Protein AF-A0A3C1KPS7-F1 (afdb_monomer_lite)

InterPro domains:
  IPR002646 Poly A polymerase, head domain [PF01743] (18-58)
  IPR043519 Nucleotidyltransferase superfamily [G3DSA:3.30.460.10] (2-55)
  IPR043519 Nucleotidyltransferase superfamily [SSF81301] (8-56)
  IPR050264 Bacterial CCA-adding enzyme type 3 subfamily [PTHR46173] (19-74)

pLDDT: mean 86.16, std 17.9, range [38.66, 98.56]

Secondary structure (DSSP, 8-state):
-PPPBPTT--B--------HHHHHTTSSBGGGGEEEETTTTEEEESSSHHHHHHHT---BSS-HHHHHHH-TT-

Radius of gyration: 16.31 Å; chains: 1; bounding box: 47×25×34 Å

Foldseek 3Di:
DDFDADPVRDGPDPPPDDDLLVVLLVDFWQLVSWDADPVVRDIDRNQCNVVCVVVVHTDTRDDPVVVCVVPVVD

Structure (mmCIF, N/CA/C/O backbone):
data_AF-A0A3C1KPS7-F1
#
_entry.id   AF-A0A3C1KPS7-F1
#
loop_
_atom_site.group_PDB
_atom_site.id
_atom_site.type_symbol
_atom_site.label_atom_id
_atom_site.label_alt_id
_atom_site.label_comp_id
_atom_site.label_asym_id
_atom_site.label_entity_id
_atom_site.label_seq_id
_atom_site.pdbx_PDB_ins_code
_atom_site.Cartn_x
_atom_site.Cartn_y
_atom_site.Cartn_z
_atom_site.occupancy
_atom_site.B_iso_or_equiv
_atom_site.auth_seq_id
_atom_site.auth_comp_id
_atom_site.auth_asym_id
_atom_site.auth_atom_id
_atom_site.pdbx_PDB_model_num
ATOM 1 N N . GLY A 1 1 ? 29.433 2.415 -6.335 1.00 38.66 1 GLY A N 1
ATOM 2 C CA . GLY A 1 1 ? 30.481 2.663 -5.320 1.00 38.66 1 GLY A CA 1
ATOM 3 C C . GLY A 1 1 ? 30.490 1.511 -4.333 1.00 38.66 1 GLY A C 1
ATOM 4 O O . GLY A 1 1 ? 29.494 0.796 -4.302 1.00 38.66 1 GLY A O 1
ATOM 5 N N . PRO A 1 2 ? 31.584 1.256 -3.598 1.00 46.84 2 PRO A N 1
ATOM 6 C CA . PRO A 1 2 ? 31.679 0.074 -2.751 1.00 46.84 2 PRO A CA 1
ATOM 7 C C . PRO A 1 2 ? 30.743 0.220 -1.543 1.00 46.84 2 PRO A C 1
ATOM 9 O O . PRO A 1 2 ? 30.721 1.253 -0.883 1.00 46.84 2 PRO A O 1
ATOM 12 N N . SER A 1 3 ? 29.952 -0.817 -1.278 1.00 50.53 3 SER A N 1
ATOM 13 C CA . SER A 1 3 ? 29.062 -0.913 -0.121 1.00 50.53 3 SER A CA 1
ATOM 14 C C . SER A 1 3 ? 29.877 -0.966 1.173 1.00 50.53 3 SER A C 1
ATOM 16 O O . SER A 1 3 ? 30.684 -1.884 1.346 1.00 50.53 3 SER A O 1
ATOM 18 N N . HIS A 1 4 ? 29.652 -0.031 2.094 1.00 52.38 4 HIS A N 1
ATOM 19 C CA . HIS A 1 4 ? 30.228 -0.092 3.436 1.00 52.38 4 HIS A CA 1
ATOM 20 C C . HIS A 1 4 ? 29.485 -1.161 4.262 1.00 52.38 4 HIS A C 1
ATOM 22 O O . HIS A 1 4 ? 28.261 -1.148 4.370 1.00 52.38 4 HIS A O 1
ATOM 28 N N . ARG A 1 5 ? 30.220 -2.132 4.812 1.00 51.69 5 ARG A N 1
ATOM 29 C CA . ARG A 1 5 ? 29.702 -3.105 5.790 1.00 51.69 5 ARG A CA 1
ATOM 30 C C . ARG A 1 5 ? 29.974 -2.575 7.193 1.00 51.69 5 ARG A C 1
ATOM 32 O O . ARG A 1 5 ? 31.090 -2.125 7.446 1.00 51.69 5 ARG A O 1
ATOM 39 N N . SER A 1 6 ? 28.996 -2.647 8.096 1.00 57.78 6 SER A N 1
ATOM 40 C CA . SER A 1 6 ? 29.276 -2.455 9.525 1.00 57.78 6 SER A CA 1
ATOM 41 C C . SER A 1 6 ? 30.041 -3.662 10.088 1.00 57.78 6 SER A C 1
ATOM 43 O O . SER A 1 6 ? 30.013 -4.750 9.504 1.00 57.78 6 SER A O 1
ATOM 45 N N . GLU A 1 7 ? 30.696 -3.500 11.242 1.00 56.31 7 GLU A N 1
ATOM 46 C CA . GLU A 1 7 ? 31.406 -4.586 11.946 1.00 56.31 7 GLU A CA 1
ATOM 47 C C . GLU A 1 7 ? 30.497 -5.779 12.312 1.00 56.31 7 GLU A C 1
ATOM 49 O O . GLU A 1 7 ? 30.995 -6.869 12.575 1.00 56.31 7 GLU A O 1
ATOM 54 N N . GLN A 1 8 ? 29.166 -5.620 12.253 1.00 60.00 8 GLN A N 1
ATOM 55 C CA . GLN A 1 8 ? 28.188 -6.699 12.459 1.00 60.00 8 GLN A CA 1
ATOM 56 C C . GLN A 1 8 ? 27.651 -7.327 11.159 1.00 60.00 8 GLN A C 1
ATOM 58 O O . GLN A 1 8 ? 26.648 -8.037 11.182 1.00 60.00 8 GLN A O 1
ATOM 63 N N . GLY A 1 9 ? 28.280 -7.083 10.007 1.00 56.47 9 GLY A N 1
ATOM 64 C CA . GLY A 1 9 ? 27.889 -7.720 8.744 1.00 56.47 9 GLY A CA 1
ATOM 65 C C . GLY A 1 9 ? 26.579 -7.202 8.143 1.00 56.47 9 GLY A C 1
ATOM 66 O O . GLY A 1 9 ? 26.119 -7.755 7.142 1.00 56.47 9 GLY A O 1
ATOM 67 N N . LEU A 1 10 ? 26.000 -6.123 8.686 1.00 57.25 10 LEU A N 1
ATOM 68 C CA . LEU A 1 10 ? 24.900 -5.436 8.022 1.00 57.25 10 LEU A CA 1
ATOM 69 C C . LEU A 1 10 ? 25.434 -4.721 6.780 1.00 57.25 10 LEU A C 1
ATOM 71 O O . LEU A 1 10 ? 26.349 -3.894 6.839 1.00 57.25 10 LEU A O 1
ATOM 75 N N . LEU A 1 11 ? 24.837 -5.055 5.637 1.00 56.78 11 LEU A N 1
ATOM 76 C CA . LEU A 1 11 ? 24.936 -4.244 4.436 1.00 56.78 11 LEU A CA 1
ATOM 77 C C . LEU A 1 11 ? 24.255 -2.909 4.740 1.00 56.78 11 LEU A C 1
ATOM 79 O O . LEU A 1 11 ? 23.033 -2.865 4.878 1.00 56.78 11 LEU A O 1
ATOM 83 N N . LEU A 1 12 ? 25.030 -1.825 4.802 1.00 52.78 12 LEU A N 1
ATOM 84 C CA . LEU A 1 12 ? 24.496 -0.472 4.673 1.00 52.78 12 LEU A CA 1
ATOM 85 C C . LEU A 1 12 ? 24.091 -0.300 3.201 1.00 52.7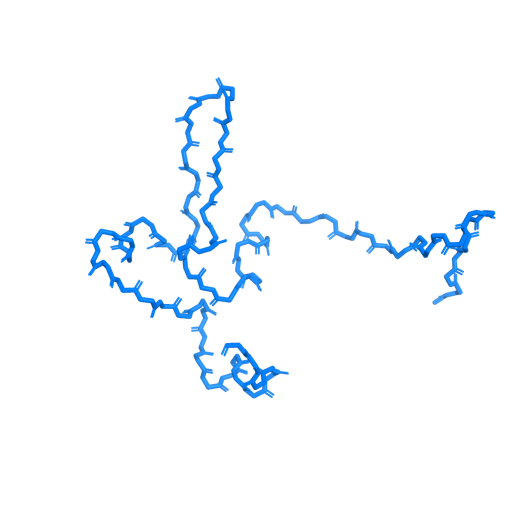8 12 LEU A C 1
ATOM 87 O O . LEU A 1 12 ? 24.798 0.322 2.414 1.00 52.78 12 LEU A O 1
ATOM 91 N N . ARG A 1 13 ? 23.021 -0.982 2.773 1.00 56.75 13 ARG A N 1
ATOM 92 C CA . ARG A 1 13 ? 22.367 -0.639 1.512 1.00 56.75 13 ARG A CA 1
ATOM 93 C C . ARG A 1 13 ? 21.711 0.713 1.729 1.00 56.75 13 ARG A C 1
ATOM 95 O O . ARG A 1 13 ? 21.044 0.911 2.742 1.00 56.75 13 ARG A O 1
ATOM 102 N N . ASP A 1 14 ? 21.936 1.614 0.785 1.00 50.12 14 ASP A N 1
ATOM 103 C CA . ASP A 1 14 ? 21.291 2.915 0.712 1.00 50.12 14 ASP A CA 1
ATOM 104 C C . ASP A 1 14 ? 19.771 2.712 0.716 1.00 50.12 14 ASP A C 1
ATOM 106 O O . ASP A 1 14 ? 19.156 2.446 -0.317 1.00 50.12 14 ASP A O 1
ATOM 110 N N . ASN A 1 15 ? 19.154 2.773 1.895 1.00 53.22 15 ASN A N 1
ATOM 111 C CA . ASN A 1 15 ? 17.709 2.840 2.008 1.00 53.22 15 ASN A CA 1
ATOM 112 C C . ASN A 1 15 ? 17.309 4.229 1.513 1.00 53.22 15 ASN A C 1
ATOM 114 O O . ASN A 1 15 ? 17.266 5.188 2.281 1.00 53.22 15 ASN A O 1
ATOM 118 N N . VAL A 1 16 ? 17.071 4.355 0.209 1.00 57.50 16 VAL A N 1
ATOM 119 C CA . VAL A 1 16 ? 16.401 5.529 -0.345 1.00 57.50 16 VAL A CA 1
ATOM 120 C C . VAL A 1 16 ? 14.958 5.456 0.143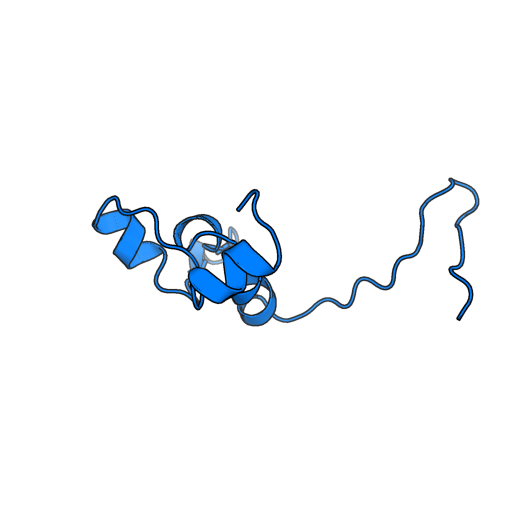 1.00 57.50 16 VAL A C 1
ATOM 122 O O . VAL A 1 16 ? 14.128 4.731 -0.408 1.00 57.50 16 VAL A O 1
ATOM 125 N N . PHE A 1 17 ? 14.694 6.131 1.258 1.00 67.38 17 PHE A N 1
ATOM 126 C CA . PHE A 1 17 ? 13.353 6.280 1.798 1.00 67.38 17 PHE A CA 1
ATOM 127 C C . PHE A 1 17 ? 12.600 7.289 0.929 1.00 67.38 17 PHE A C 1
ATOM 129 O O . PHE A 1 17 ? 13.055 8.418 0.752 1.00 67.38 17 PHE A O 1
ATOM 136 N N . GLY A 1 18 ? 11.486 6.838 0.360 1.00 80.81 18 GLY A N 1
ATOM 137 C CA . GLY A 1 18 ? 10.540 7.669 -0.376 1.00 80.81 18 GLY A CA 1
ATOM 138 C C . GLY A 1 18 ? 9.356 8.090 0.492 1.00 80.81 18 GLY A C 1
ATOM 139 O O . GLY A 1 18 ? 9.296 7.760 1.681 1.00 80.81 18 GLY A O 1
ATOM 140 N N . THR A 1 19 ? 8.396 8.793 -0.099 1.00 92.81 19 THR A N 1
ATOM 141 C CA . THR A 1 19 ? 7.102 9.072 0.544 1.00 92.81 19 THR A CA 1
ATOM 142 C C . THR A 1 19 ? 6.274 7.787 0.715 1.00 92.81 19 THR A C 1
ATOM 144 O O . THR A 1 19 ? 6.570 6.750 0.116 1.00 92.81 19 THR A O 1
ATOM 147 N N . LEU A 1 20 ? 5.205 7.843 1.522 1.00 92.62 20 LEU A N 1
ATOM 148 C CA . LEU A 1 20 ? 4.242 6.736 1.635 1.00 92.62 20 LEU A CA 1
ATOM 149 C C . LEU A 1 20 ? 3.629 6.372 0.277 1.00 92.62 20 LEU A C 1
ATOM 151 O O . LEU A 1 20 ? 3.483 5.195 -0.032 1.00 92.62 20 LEU A O 1
ATOM 155 N N . GLU A 1 21 ? 3.338 7.373 -0.552 1.00 95.19 21 GLU A N 1
ATOM 156 C CA . GLU A 1 21 ? 2.828 7.184 -1.910 1.00 95.19 21 GLU A CA 1
ATOM 157 C C . GLU A 1 21 ? 3.839 6.443 -2.799 1.00 95.19 21 GLU A C 1
ATOM 159 O O . GLU A 1 21 ? 3.479 5.491 -3.490 1.00 95.19 21 GLU A O 1
ATOM 164 N N . GLU A 1 22 ? 5.122 6.811 -2.726 1.00 94.94 22 GLU A N 1
ATOM 165 C CA . GLU A 1 22 ? 6.190 6.132 -3.467 1.00 94.94 22 GLU A CA 1
ATOM 166 C C . GLU A 1 22 ? 6.405 4.684 -2.996 1.00 94.94 22 GLU A C 1
ATOM 168 O O . GLU A 1 22 ? 6.771 3.825 -3.799 1.00 94.94 22 GLU A O 1
ATOM 173 N N . ASP A 1 23 ? 6.212 4.370 -1.710 1.00 94.69 23 ASP A N 1
ATOM 174 C CA . ASP A 1 23 ? 6.171 2.975 -1.236 1.00 94.69 23 ASP A CA 1
ATOM 175 C C . ASP A 1 23 ? 4.924 2.242 -1.748 1.00 94.69 23 ASP A C 1
ATOM 177 O O . ASP A 1 23 ? 5.043 1.125 -2.256 1.00 94.69 23 ASP A O 1
ATOM 181 N N . ALA A 1 24 ? 3.752 2.882 -1.692 1.00 96.00 24 ALA A N 1
ATOM 182 C CA . ALA A 1 24 ? 2.475 2.285 -2.070 1.00 96.00 24 ALA A CA 1
ATOM 183 C C . ALA A 1 24 ? 2.490 1.769 -3.513 1.00 96.00 24 ALA A C 1
ATOM 185 O O . ALA A 1 24 ? 2.141 0.616 -3.760 1.00 96.00 24 ALA A O 1
ATOM 186 N N . VAL A 1 25 ? 2.979 2.575 -4.464 1.00 95.12 25 VAL A N 1
ATOM 187 C CA . VAL A 1 25 ? 3.038 2.193 -5.889 1.00 95.12 25 VAL A CA 1
ATOM 188 C C . VAL A 1 25 ? 3.982 1.014 -6.169 1.00 95.12 25 VAL A C 1
ATOM 190 O O . VAL A 1 25 ? 3.830 0.317 -7.176 1.00 95.12 25 VAL A O 1
ATOM 193 N N . ARG A 1 26 ? 4.947 0.752 -5.276 1.00 93.12 26 ARG A N 1
ATOM 194 C CA . ARG A 1 26 ? 5.905 -0.360 -5.395 1.00 93.12 26 ARG A CA 1
ATOM 195 C C . ARG A 1 26 ? 5.377 -1.681 -4.828 1.00 93.12 26 ARG A C 1
ATOM 197 O O . ARG A 1 26 ? 5.920 -2.726 -5.182 1.00 93.12 26 ARG A O 1
ATOM 204 N N . ARG A 1 27 ? 4.329 -1.666 -3.996 1.00 95.56 27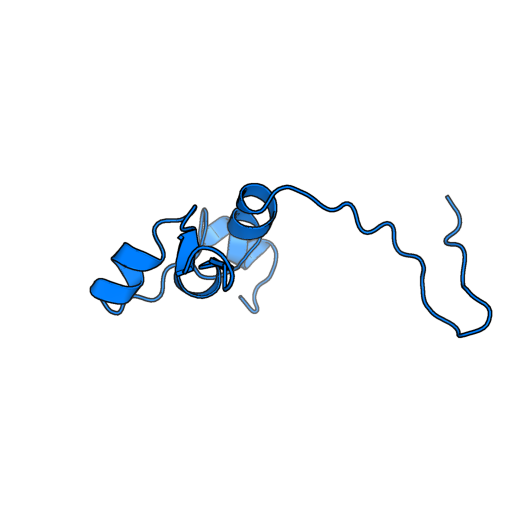 ARG A N 1
ATOM 205 C CA . ARG A 1 27 ? 3.662 -2.877 -3.476 1.00 95.56 27 ARG A CA 1
ATOM 206 C C . ARG A 1 27 ? 2.942 -3.631 -4.586 1.00 95.56 27 ARG A C 1
ATOM 208 O O . ARG A 1 27 ? 2.658 -3.062 -5.635 1.00 95.56 27 ARG A O 1
ATOM 215 N N . ASP A 1 28 ? 2.657 -4.909 -4.362 1.00 96.25 28 ASP A N 1
ATOM 216 C CA . ASP A 1 28 ? 2.079 -5.778 -5.395 1.00 96.25 28 ASP A CA 1
ATOM 217 C C . ASP A 1 28 ? 0.559 -5.673 -5.483 1.00 96.25 28 ASP A C 1
ATOM 219 O O . ASP A 1 28 ? 0.023 -5.558 -6.581 1.00 96.25 28 ASP A O 1
ATOM 223 N N . LEU A 1 29 ? -0.128 -5.654 -4.336 1.00 97.44 29 LEU A N 1
ATOM 224 C CA . LEU A 1 29 ? -1.589 -5.682 -4.250 1.00 97.44 29 LEU A CA 1
ATOM 225 C C . LEU A 1 29 ? -2.136 -4.420 -3.583 1.00 97.44 29 LEU A C 1
ATOM 227 O O . LEU A 1 29 ? -1.586 -3.983 -2.571 1.00 97.44 29 LEU A O 1
ATOM 231 N N . THR A 1 30 ? -3.253 -3.889 -4.090 1.00 98.38 30 THR A N 1
ATOM 232 C CA . THR A 1 30 ? -3.877 -2.641 -3.600 1.00 98.38 30 THR A CA 1
ATOM 233 C C . THR A 1 30 ? -4.201 -2.705 -2.107 1.00 98.38 30 THR A C 1
ATOM 235 O O . THR A 1 30 ? -3.864 -1.798 -1.349 1.00 98.38 30 THR A O 1
ATOM 238 N N . VAL A 1 31 ? -4.755 -3.827 -1.642 1.00 98.12 31 VAL A N 1
ATOM 239 C CA . VAL A 1 31 ? -5.078 -4.059 -0.222 1.00 98.12 31 VAL A CA 1
ATOM 240 C C . VAL A 1 31 ? -3.845 -4.150 0.688 1.00 98.12 31 VAL A C 1
ATOM 242 O O . VAL A 1 31 ? -3.941 -3.858 1.877 1.00 98.12 31 VAL A O 1
ATOM 245 N N . ASN A 1 32 ? -2.677 -4.507 0.141 1.00 97.31 32 ASN A N 1
ATOM 246 C CA . ASN A 1 32 ? -1.415 -4.595 0.887 1.00 97.31 32 ASN A CA 1
ATOM 247 C C . ASN A 1 32 ? -0.666 -3.252 0.954 1.00 97.31 32 ASN A C 1
ATOM 249 O O . ASN A 1 32 ? 0.417 -3.187 1.541 1.00 97.31 32 ASN A O 1
ATOM 253 N N . ALA A 1 33 ? -1.223 -2.203 0.345 1.00 97.81 33 ALA A N 1
ATOM 254 C CA . ALA A 1 33 ? -0.676 -0.850 0.297 1.00 97.81 33 ALA A CA 1
ATOM 255 C C . ALA A 1 33 ? -1.526 0.156 1.097 1.00 97.81 33 ALA A C 1
ATOM 257 O O . ALA A 1 33 ? -1.496 1.356 0.830 1.00 97.81 33 ALA A O 1
ATOM 258 N N . LEU A 1 34 ? -2.297 -0.336 2.071 1.00 98.12 34 LEU A N 1
ATOM 259 C CA . LEU A 1 34 ? -2.979 0.490 3.063 1.00 98.12 34 LEU A CA 1
ATOM 260 C C . LEU A 1 34 ? -2.043 0.763 4.240 1.00 98.12 34 LEU A C 1
ATOM 262 O O . LEU A 1 34 ? -1.472 -0.166 4.817 1.00 98.12 34 LEU A O 1
ATOM 266 N N . TYR A 1 35 ? -1.922 2.032 4.622 1.00 97.56 35 TYR A N 1
ATOM 267 C CA . TYR A 1 35 ? -1.099 2.459 5.753 1.00 97.56 35 TYR A CA 1
ATOM 268 C C . TYR A 1 35 ? -1.992 3.017 6.848 1.00 97.56 35 TYR A C 1
ATOM 270 O O . TYR A 1 35 ? -2.931 3.754 6.568 1.00 97.56 35 TYR A O 1
ATOM 278 N N . TYR A 1 36 ? -1.691 2.678 8.095 1.00 97.00 36 TYR A N 1
ATOM 279 C CA . TYR A 1 36 ? -2.447 3.131 9.255 1.00 97.00 36 TYR A CA 1
ATOM 280 C C . TYR A 1 36 ? -1.542 3.935 10.182 1.00 97.00 36 TYR A C 1
ATOM 282 O O . TYR A 1 36 ? -0.470 3.457 10.560 1.00 97.00 36 TYR A O 1
ATOM 290 N N . ASP A 1 37 ? -1.985 5.130 10.566 1.00 97.19 37 ASP A N 1
ATOM 291 C CA . ASP A 1 37 ? -1.330 5.927 11.597 1.00 97.19 37 ASP A CA 1
ATOM 292 C C . ASP A 1 37 ? -2.046 5.755 12.940 1.00 97.19 37 ASP A C 1
ATOM 294 O O . ASP A 1 37 ? -3.201 6.133 13.124 1.00 97.19 37 ASP A O 1
ATOM 298 N N . SER A 1 38 ? -1.327 5.209 13.920 1.00 96.69 38 SER A N 1
ATOM 299 C CA . SER A 1 38 ? -1.840 5.000 15.273 1.00 96.69 38 SER A CA 1
ATOM 300 C C . SER A 1 38 ? -2.019 6.282 16.089 1.00 96.69 38 SER A C 1
ATOM 302 O O . SER A 1 38 ? -2.695 6.238 17.113 1.00 96.69 38 SER A O 1
ATOM 304 N N . ALA A 1 39 ? -1.389 7.393 15.697 1.00 97.50 39 ALA A N 1
ATOM 305 C CA . ALA A 1 39 ? -1.505 8.663 16.409 1.00 97.50 39 ALA A CA 1
ATOM 306 C C . ALA A 1 39 ? -2.771 9.427 16.000 1.00 97.50 39 ALA A C 1
ATOM 308 O O . ALA A 1 39 ? -3.495 9.923 16.863 1.00 97.50 39 ALA A O 1
ATOM 309 N N . SER A 1 40 ? -3.043 9.501 14.695 1.00 97.25 40 SER A N 1
ATOM 310 C CA . SER A 1 40 ? -4.223 10.174 14.137 1.00 97.25 40 SER A CA 1
ATOM 311 C C . SER A 1 40 ? -5.436 9.254 13.947 1.00 97.25 40 SER A C 1
ATOM 313 O O . SER A 1 40 ? -6.545 9.753 13.779 1.00 97.25 40 SER A O 1
ATOM 315 N N . PHE A 1 41 ? -5.253 7.929 14.024 1.00 97.12 41 PHE A N 1
ATOM 316 C CA . PHE A 1 41 ? -6.263 6.917 13.682 1.00 97.12 41 PHE A CA 1
ATOM 317 C C . PHE A 1 41 ? -6.733 7.000 12.219 1.00 97.12 41 PHE A C 1
ATOM 319 O O . PHE A 1 41 ? -7.848 6.591 11.889 1.00 97.12 41 PHE A O 1
ATOM 326 N N . GLU A 1 42 ? -5.878 7.512 11.335 1.00 97.75 42 GLU A N 1
ATOM 327 C CA . GLU A 1 42 ? -6.157 7.642 9.909 1.00 97.75 42 GLU A CA 1
ATOM 328 C C . GLU A 1 42 ? -5.626 6.448 9.110 1.00 97.75 42 GLU A C 1
ATOM 330 O O . GLU A 1 42 ? -4.620 5.821 9.456 1.00 97.75 42 GLU A O 1
ATOM 335 N N . VAL A 1 43 ? -6.311 6.148 8.004 1.00 97.31 43 VAL A N 1
ATOM 336 C CA . VAL A 1 43 ? -5.849 5.202 6.984 1.00 97.31 43 VAL A CA 1
ATOM 337 C C . VAL A 1 43 ? -5.501 5.987 5.726 1.00 97.31 43 VAL A C 1
ATOM 339 O O . VAL A 1 43 ? -6.357 6.675 5.170 1.00 97.31 43 VAL A O 1
ATOM 342 N N . TYR A 1 44 ? -4.265 5.845 5.260 1.00 98.00 44 TYR A N 1
ATOM 343 C CA . TYR A 1 44 ? -3.796 6.398 3.996 1.00 98.00 44 TYR A CA 1
ATOM 344 C C . TYR A 1 44 ? -3.923 5.342 2.899 1.00 98.00 44 TYR A C 1
ATOM 346 O O . TYR A 1 44 ? -3.394 4.232 3.015 1.00 98.00 44 TYR A O 1
ATOM 354 N N . ASP A 1 45 ? -4.628 5.708 1.831 1.00 98.12 45 ASP A N 1
ATOM 355 C CA . ASP A 1 45 ? -4.861 4.876 0.655 1.00 98.12 45 ASP A CA 1
ATOM 356 C C . ASP A 1 45 ? -4.470 5.650 -0.610 1.00 98.12 45 ASP A C 1
ATOM 358 O O . ASP A 1 45 ? -5.169 6.572 -1.032 1.00 98.12 45 ASP A O 1
ATOM 362 N N . HIS A 1 46 ? -3.343 5.266 -1.208 1.00 97.75 46 HIS A N 1
ATOM 363 C CA . HIS A 1 46 ? -2.804 5.889 -2.422 1.00 97.75 46 HIS A CA 1
ATOM 364 C C . HIS A 1 46 ? -3.134 5.108 -3.704 1.00 97.75 46 HIS A C 1
ATOM 366 O O . HIS A 1 46 ? -2.822 5.572 -4.797 1.00 97.75 46 HIS A O 1
ATOM 372 N N . VAL A 1 47 ? -3.736 3.916 -3.592 1.00 97.81 47 VAL A N 1
ATOM 373 C CA . VAL A 1 47 ? -3.901 2.972 -4.718 1.00 97.81 47 VAL A CA 1
ATOM 374 C C . VAL A 1 47 ? -5.283 2.311 -4.758 1.00 97.81 47 VAL A C 1
ATOM 376 O O . VAL A 1 47 ? -5.452 1.253 -5.357 1.00 97.81 47 VAL A O 1
ATOM 379 N N . HIS A 1 48 ? -6.282 2.932 -4.128 1.00 97.50 48 HIS A N 1
ATOM 380 C CA . HIS A 1 48 ? -7.669 2.455 -4.056 1.00 97.50 48 HIS A CA 1
ATOM 381 C C . HIS A 1 48 ? -7.851 1.122 -3.304 1.00 97.50 48 HIS A C 1
ATOM 383 O O . HIS A 1 48 ? -8.840 0.409 -3.506 1.00 97.50 48 HIS A O 1
ATOM 389 N N . GLY A 1 49 ? -6.939 0.805 -2.381 1.00 98.25 49 GLY A N 1
ATOM 390 C CA . GLY A 1 49 ? -6.988 -0.402 -1.559 1.00 98.25 49 GLY A CA 1
ATOM 391 C C . GLY A 1 49 ? -8.262 -0.511 -0.720 1.00 98.25 49 GLY A C 1
ATOM 392 O O . GLY A 1 49 ? -8.799 -1.607 -0.572 1.00 98.25 49 GLY A O 1
ATOM 393 N N . MET A 1 50 ? -8.817 0.603 -0.230 1.00 98.44 50 MET A N 1
ATOM 394 C CA . MET A 1 50 ? -10.068 0.593 0.537 1.00 98.44 50 MET A CA 1
ATOM 395 C C . MET A 1 50 ? -11.266 0.207 -0.333 1.00 98.44 50 MET A C 1
ATOM 397 O O . MET A 1 50 ? -12.155 -0.516 0.123 1.00 98.44 50 MET A O 1
ATOM 401 N N . GLN A 1 51 ? -11.292 0.660 -1.589 1.00 98.56 51 GLN A N 1
ATOM 402 C CA . GLN A 1 51 ? -12.358 0.319 -2.529 1.00 98.56 51 GLN A CA 1
ATOM 403 C C . GLN A 1 51 ? -12.306 -1.166 -2.904 1.00 98.56 51 GLN A C 1
ATOM 405 O O . GLN A 1 51 ? -13.341 -1.839 -2.909 1.00 98.56 51 GLN A O 1
ATOM 410 N N . ASP A 1 52 ? -11.115 -1.687 -3.186 1.00 98.50 52 ASP A N 1
ATOM 411 C CA . ASP A 1 52 ? -10.933 -3.100 -3.522 1.00 98.50 52 ASP A CA 1
ATOM 412 C C . ASP A 1 52 ? -11.199 -4.013 -2.326 1.00 98.50 52 ASP A C 1
ATOM 414 O O . ASP A 1 52 ? -11.847 -5.053 -2.475 1.00 98.50 52 ASP A O 1
ATOM 418 N N . LEU A 1 53 ? -10.824 -3.579 -1.119 1.00 98.19 53 LEU A N 1
ATOM 419 C CA . LEU A 1 53 ? -11.161 -4.270 0.121 1.00 98.19 53 LEU A CA 1
ATOM 420 C C . LEU A 1 53 ? -12.681 -4.369 0.311 1.00 98.19 53 LEU A C 1
ATOM 422 O O . LEU A 1 53 ? -13.198 -5.451 0.597 1.00 98.19 53 LEU A O 1
ATOM 426 N N . GLN A 1 54 ? -13.418 -3.272 0.103 1.00 98.31 54 GLN A N 1
ATOM 427 C CA . GLN A 1 54 ? -14.886 -3.268 0.177 1.00 98.31 54 GLN A CA 1
ATOM 428 C C . GLN A 1 54 ? -15.522 -4.206 -0.856 1.00 98.31 54 GLN A C 1
ATOM 430 O O . GLN A 1 54 ? -16.508 -4.883 -0.557 1.00 98.31 54 GLN A O 1
ATOM 435 N N . ARG A 1 55 ? -14.944 -4.277 -2.060 1.00 98.44 55 ARG A N 1
ATOM 436 C CA . ARG A 1 55 ? -15.372 -5.184 -3.136 1.00 98.44 55 ARG A CA 1
ATOM 437 C C . ARG A 1 55 ? -14.938 -6.634 -2.923 1.00 98.44 55 ARG A C 1
ATOM 439 O O . ARG A 1 55 ? -15.453 -7.509 -3.614 1.00 98.44 55 ARG A O 1
ATOM 446 N N . ARG A 1 56 ? -14.050 -6.893 -1.955 1.00 97.81 56 ARG A N 1
ATOM 447 C CA . ARG A 1 56 ? -13.398 -8.192 -1.715 1.00 97.81 56 ARG A CA 1
ATOM 448 C C . ARG A 1 56 ? -12.625 -8.685 -2.943 1.00 97.81 56 ARG A C 1
ATOM 450 O O . ARG A 1 56 ? -12.641 -9.875 -3.254 1.00 97.81 56 ARG A O 1
ATOM 457 N N . SER A 1 57 ? -11.964 -7.758 -3.627 1.00 97.94 57 SER A N 1
ATOM 458 C CA . SER A 1 57 ? -11.173 -8.019 -4.828 1.00 97.94 57 SER A CA 1
ATOM 459 C C . SER A 1 57 ? -9.680 -7.998 -4.515 1.00 97.94 57 SER A C 1
ATOM 461 O O . SER A 1 57 ? -9.219 -7.206 -3.696 1.00 97.94 57 SER A O 1
ATOM 463 N N . VAL A 1 58 ? -8.919 -8.856 -5.196 1.00 96.75 58 VAL A N 1
ATOM 464 C CA . VAL A 1 58 ? -7.452 -8.831 -5.189 1.00 96.75 58 VAL A CA 1
ATOM 465 C C . VAL A 1 58 ? -6.998 -8.184 -6.492 1.00 96.75 58 VAL A C 1
ATOM 467 O O . VAL A 1 58 ? -7.180 -8.764 -7.561 1.00 96.75 58 VAL A O 1
ATOM 470 N N . CYS A 1 59 ? -6.441 -6.979 -6.398 1.00 97.56 59 CYS A N 1
ATOM 471 C CA . CYS A 1 59 ? -6.039 -6.179 -7.551 1.00 97.56 59 CYS A CA 1
ATOM 472 C C . CYS A 1 59 ? -4.539 -5.885 -7.491 1.00 97.56 59 CYS A C 1
ATOM 474 O O . CYS A 1 59 ? -4.025 -5.495 -6.442 1.00 97.56 59 CYS A O 1
ATOM 476 N N . ILE A 1 60 ? -3.853 -6.059 -8.622 1.00 97.19 60 ILE A N 1
ATOM 477 C CA . ILE A 1 60 ? -2.439 -5.703 -8.773 1.00 97.19 60 ILE A CA 1
ATOM 478 C C . ILE A 1 60 ? -2.303 -4.190 -8.928 1.00 97.19 60 ILE A C 1
ATOM 480 O O . ILE A 1 60 ? -3.108 -3.554 -9.607 1.00 97.19 60 ILE A O 1
ATOM 484 N N . ILE A 1 61 ? -1.270 -3.618 -8.314 1.00 97.31 61 ILE A N 1
ATOM 485 C CA . ILE A 1 61 ? -0.931 -2.203 -8.464 1.00 97.31 61 ILE A CA 1
ATOM 486 C C . ILE A 1 61 ? -0.132 -1.997 -9.758 1.00 97.31 61 ILE A C 1
ATOM 488 O O . ILE A 1 61 ? 0.966 -2.534 -9.928 1.00 97.31 61 ILE A O 1
ATOM 492 N N . GLY A 1 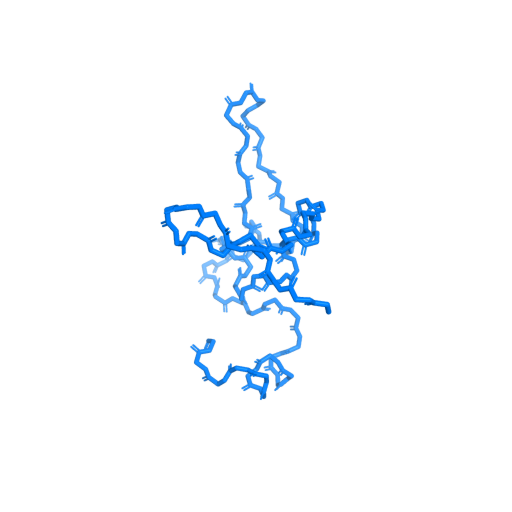62 ? -0.656 -1.156 -10.649 1.00 94.94 62 GLY A N 1
ATOM 493 C CA . GLY A 1 62 ? -0.063 -0.871 -11.958 1.00 94.94 62 GLY A CA 1
ATOM 494 C C . GLY A 1 62 ? -0.547 -1.826 -13.051 1.00 94.94 62 GLY A C 1
ATOM 495 O O . GLY A 1 62 ? -1.625 -2.405 -12.945 1.00 94.94 62 GLY A O 1
ATOM 496 N N . ASP A 1 63 ? 0.237 -1.960 -14.121 1.00 95.81 63 ASP A N 1
ATOM 497 C CA . ASP A 1 63 ? -0.096 -2.825 -15.257 1.00 95.81 63 ASP A CA 1
ATOM 498 C C . ASP A 1 63 ? 0.262 -4.299 -14.969 1.00 95.81 63 ASP A C 1
ATOM 500 O O . ASP A 1 63 ? 1.442 -4.604 -14.777 1.00 95.81 63 ASP A O 1
ATOM 504 N N . PRO A 1 64 ? -0.705 -5.236 -14.951 1.00 93.69 64 PRO A N 1
ATOM 505 C CA . PRO A 1 64 ? -0.429 -6.630 -14.611 1.00 93.69 64 PRO A CA 1
ATOM 506 C C . PRO A 1 64 ? 0.604 -7.294 -15.527 1.00 93.69 64 PRO A C 1
ATOM 508 O O . PRO A 1 64 ? 1.490 -7.992 -15.035 1.00 93.69 64 PRO A O 1
ATOM 511 N N . GLU A 1 65 ? 0.542 -7.065 -16.845 1.00 95.19 65 GLU A N 1
ATOM 512 C CA . GLU A 1 65 ? 1.464 -7.705 -17.791 1.00 95.19 65 GLU A CA 1
ATOM 513 C C . GLU A 1 65 ? 2.913 -7.289 -17.536 1.00 95.19 65 GLU A C 1
ATOM 515 O O . GLU A 1 65 ? 3.818 -8.129 -17.537 1.00 95.19 65 GLU A O 1
ATOM 520 N N . GLN A 1 66 ? 3.143 -5.999 -17.291 1.00 94.50 66 GLN A N 1
ATOM 521 C CA . GLN A 1 66 ? 4.455 -5.492 -16.926 1.00 94.50 66 GLN A CA 1
ATOM 522 C C . GLN A 1 66 ? 4.911 -6.062 -15.578 1.00 94.50 66 GLN A C 1
ATOM 524 O O . GLN A 1 66 ? 6.036 -6.553 -15.474 1.00 94.50 66 GLN A O 1
ATOM 529 N N . ARG A 1 67 ? 4.043 -6.041 -14.559 1.00 93.62 67 ARG A N 1
ATOM 530 C CA . ARG A 1 67 ? 4.394 -6.454 -13.192 1.00 93.62 67 ARG A CA 1
ATOM 531 C C . ARG A 1 67 ? 4.788 -7.929 -13.119 1.00 93.62 67 ARG A C 1
ATOM 533 O O . ARG A 1 67 ? 5.782 -8.227 -12.460 1.00 93.62 67 ARG A O 1
ATOM 540 N N . PHE A 1 68 ? 4.082 -8.810 -13.830 1.00 92.38 68 PHE A N 1
ATOM 541 C CA . PHE A 1 68 ? 4.421 -10.235 -13.926 1.00 92.38 68 PHE A CA 1
ATOM 542 C C . PHE A 1 68 ? 5.654 -10.510 -14.792 1.00 92.38 68 PHE A C 1
ATOM 544 O O . PHE A 1 68 ? 6.358 -11.493 -14.572 1.00 92.38 68 PHE A O 1
ATOM 551 N N . ARG A 1 69 ? 5.941 -9.660 -15.788 1.00 94.50 69 ARG A N 1
ATOM 552 C CA . ARG A 1 69 ? 7.179 -9.770 -16.576 1.00 94.50 69 ARG A CA 1
ATOM 553 C C . ARG A 1 69 ? 8.411 -9.412 -15.742 1.00 94.50 69 ARG A C 1
ATOM 555 O O . ARG A 1 69 ? 9.459 -10.020 -15.936 1.00 94.50 69 ARG A O 1
ATOM 562 N N . GLU A 1 70 ? 8.289 -8.424 -14.858 1.00 90.94 70 GLU A N 1
ATOM 563 C CA . GLU A 1 70 ? 9.350 -8.011 -13.929 1.00 90.94 70 GLU A CA 1
ATOM 564 C C . GLU A 1 70 ? 9.609 -9.061 -12.844 1.00 90.94 70 GLU A C 1
ATOM 566 O O . GLU A 1 70 ? 10.764 -9.390 -12.576 1.00 90.94 70 GLU A O 1
ATOM 571 N N . ASP A 1 71 ? 8.542 -9.587 -12.239 1.00 90.31 71 ASP A N 1
ATOM 572 C CA . ASP A 1 71 ? 8.602 -10.646 -11.235 1.00 90.31 71 ASP A CA 1
ATOM 573 C C . ASP A 1 71 ? 7.423 -1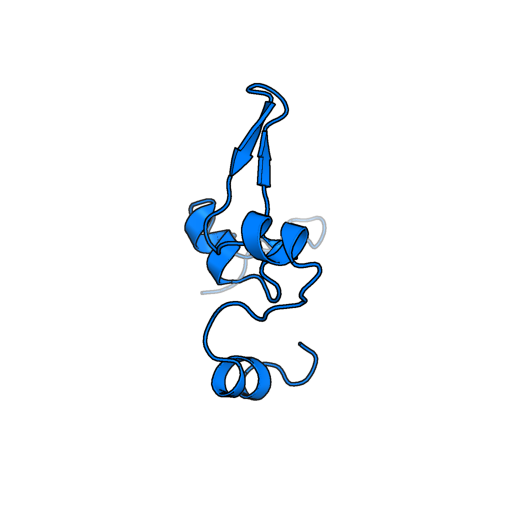1.621 -11.422 1.00 90.31 71 ASP A C 1
ATOM 575 O O . ASP A 1 71 ? 6.290 -11.303 -11.045 1.00 90.31 71 ASP A O 1
ATOM 579 N N . PRO A 1 72 ? 7.669 -12.815 -11.994 1.00 89.31 72 PRO A N 1
ATOM 580 C CA . PRO A 1 72 ? 6.631 -13.816 -12.228 1.00 89.31 72 PRO A CA 1
ATOM 581 C C . PRO A 1 72 ? 5.986 -14.405 -10.966 1.00 89.31 72 PRO A C 1
ATOM 583 O O . PRO A 1 72 ? 5.022 -15.154 -11.099 1.00 89.31 72 PRO A O 1
ATOM 586 N N . VAL A 1 73 ? 6.527 -14.141 -9.769 1.00 90.81 73 VAL A N 1
ATOM 587 C CA . VAL A 1 73 ? 6.033 -14.699 -8.492 1.00 90.81 73 VAL A CA 1
ATOM 588 C C . VAL A 1 73 ? 5.021 -13.771 -7.794 1.00 90.81 73 VAL A C 1
ATOM 590 O O . VAL A 1 73 ? 4.488 -14.139 -6.747 1.00 90.81 73 VAL A O 1
ATOM 593 N N . ARG A 1 74 ? 4.748 -12.588 -8.359 1.00 85.38 74 ARG A N 1
ATOM 594 C CA . ARG A 1 74 ? 3.749 -11.633 -7.848 1.00 85.38 74 ARG A CA 1
ATOM 595 C C . ARG A 1 74 ? 2.326 -12.186 -7.762 1.00 85.38 74 ARG A C 1
ATOM 59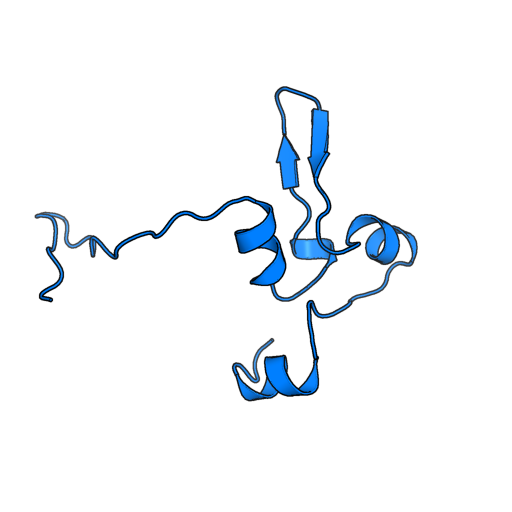7 O O . ARG A 1 74 ? 1.992 -13.132 -8.507 1.00 85.38 74 ARG A O 1
#

Sequence (74 aa):
GPSHRSEQGLLLRDNVFGTLEEDAVRRDLTVNALYYDSASFEVYDHVHGMQDLQRRSVCIIGDPEQRFREDPVR

Organism: NCBI:txid287487